Protein AF-A0AA89BCJ1-F1 (afdb_monomer_lite)

pLDDT: mean 75.14, std 12.3, range [51.22, 96.38]

Sequence (76 aa):
METNFLQVSEIFMLKIPIPIVIYLILPKEPELFHPQTQSLWLTVMAHHHLAIAFIFLVADHMYRTNFGIGHNMKDF

Foldseek 3Di:
DPPPDVVVVVVVVVPDPPVVVCVVPDDPDDDQADPPPRDGDPVVVVVVVVVVVVVVVVVVQQDDDPVRDHDDPVVD

InterPro domains:
  IPR001280 Photosys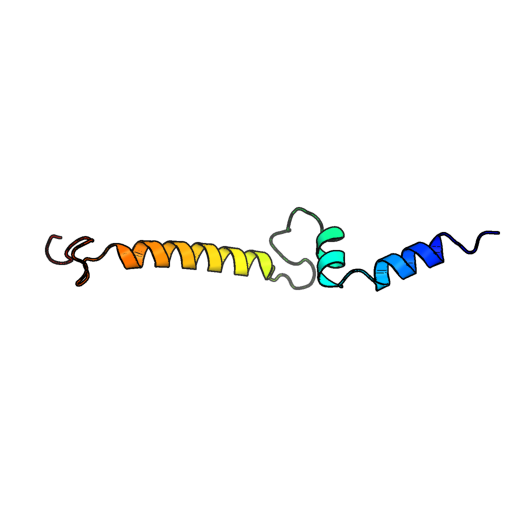tem I PsaA/PsaB [PF00223] (33-75)
  IPR036408 Photosystem I PsaA/PsaB superfamily [G3DSA:1.20.1130.10] (25-76)
  IPR036408 Photosystem I PsaA/PsaB superfamily [SSF81558] (33-75)

Structure (mmCIF, N/CA/C/O backbone):
data_AF-A0AA89BCJ1-F1
#
_entry.id   AF-A0AA89BCJ1-F1
#
loop_
_atom_site.group_PDB
_atom_site.id
_atom_site.type_symbol
_atom_site.label_atom_id
_atom_site.label_alt_id
_atom_site.label_comp_id
_atom_site.label_asym_id
_atom_site.label_entity_id
_atom_site.label_seq_id
_atom_site.pdbx_PDB_ins_code
_atom_site.Cartn_x
_atom_site.Cartn_y
_atom_site.Cartn_z
_atom_site.occupancy
_atom_site.B_iso_or_equiv
_atom_site.auth_seq_id
_atom_site.auth_comp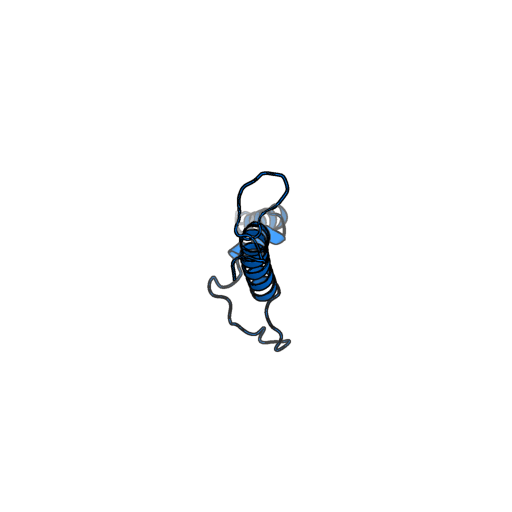_id
_atom_site.auth_asym_id
_atom_site.auth_atom_id
_atom_site.pdbx_PDB_model_num
ATOM 1 N N . MET A 1 1 ? 8.373 5.779 -55.189 1.00 51.22 1 MET A N 1
ATOM 2 C CA . MET A 1 1 ? 7.327 6.392 -54.341 1.00 51.22 1 MET A CA 1
ATOM 3 C C . MET A 1 1 ? 7.190 5.544 -53.075 1.00 51.22 1 MET A C 1
ATOM 5 O O . MET A 1 1 ? 6.169 4.916 -52.871 1.00 51.22 1 MET A O 1
ATOM 9 N N . GLU A 1 2 ? 8.247 5.465 -52.257 1.00 54.44 2 GLU A N 1
ATOM 10 C CA . GLU A 1 2 ? 8.310 4.593 -51.058 1.00 54.44 2 GLU A CA 1
ATOM 11 C C . GLU A 1 2 ? 8.717 5.360 -49.786 1.00 54.44 2 GLU A C 1
ATOM 13 O O . GLU A 1 2 ? 9.042 4.785 -48.755 1.00 54.44 2 GLU A O 1
ATOM 18 N N . THR A 1 3 ? 8.667 6.689 -49.812 1.00 57.41 3 THR A N 1
ATOM 19 C CA . THR A 1 3 ? 9.009 7.537 -48.663 1.00 57.41 3 THR A CA 1
ATOM 20 C C . THR A 1 3 ? 7.796 7.782 -47.764 1.00 57.41 3 THR A C 1
ATOM 22 O O . THR A 1 3 ? 7.454 8.933 -47.536 1.00 57.41 3 THR A O 1
ATOM 25 N N . ASN A 1 4 ? 7.073 6.743 -47.321 1.00 58.25 4 ASN A N 1
ATOM 26 C CA . ASN A 1 4 ? 5.831 6.957 -46.548 1.00 58.25 4 ASN A CA 1
ATOM 27 C C . ASN A 1 4 ? 5.477 5.895 -45.496 1.00 58.25 4 ASN A C 1
ATOM 29 O O . ASN A 1 4 ? 4.476 6.075 -44.817 1.00 58.25 4 ASN A O 1
ATOM 33 N N . PHE A 1 5 ? 6.229 4.806 -45.320 1.00 58.19 5 PHE A N 1
ATOM 34 C CA . PHE A 1 5 ? 5.871 3.822 -44.282 1.00 58.19 5 PHE A CA 1
ATOM 35 C C . PHE A 1 5 ? 6.754 3.951 -43.039 1.00 58.19 5 PHE A C 1
ATOM 37 O O . PHE A 1 5 ? 6.252 4.191 -41.945 1.00 58.19 5 PHE A O 1
ATOM 44 N N . LEU A 1 6 ? 8.077 3.930 -43.227 1.00 59.75 6 LEU A N 1
ATOM 45 C CA . LEU A 1 6 ? 9.047 4.058 -42.133 1.00 59.75 6 LEU A CA 1
ATOM 46 C C . LEU A 1 6 ? 9.001 5.447 -41.478 1.00 59.75 6 LEU A C 1
ATOM 48 O O . LEU A 1 6 ? 8.959 5.568 -40.257 1.00 59.75 6 LEU A O 1
ATOM 52 N N . GLN A 1 7 ? 8.893 6.503 -42.288 1.00 62.28 7 GLN A N 1
ATOM 53 C CA . GLN A 1 7 ? 8.787 7.874 -41.784 1.00 62.28 7 GLN A CA 1
ATOM 54 C C . GLN A 1 7 ? 7.474 8.105 -41.010 1.00 62.28 7 GLN A C 1
ATOM 56 O O . GLN A 1 7 ? 7.451 8.862 -40.044 1.00 62.28 7 GLN A O 1
ATOM 61 N N . VAL A 1 8 ? 6.382 7.427 -41.387 1.00 61.22 8 VAL A N 1
ATOM 62 C CA . VAL A 1 8 ? 5.088 7.542 -40.695 1.00 61.22 8 VAL A CA 1
ATOM 63 C C . VAL A 1 8 ? 5.102 6.773 -39.374 1.00 61.22 8 VAL A C 1
ATOM 65 O O . VAL A 1 8 ? 4.573 7.291 -38.392 1.00 61.22 8 VAL A O 1
ATOM 68 N N . SER A 1 9 ? 5.768 5.612 -39.298 1.00 61.88 9 SER A N 1
ATOM 69 C CA . SER A 1 9 ? 5.962 4.896 -38.027 1.00 61.88 9 SER A CA 1
ATOM 70 C C . SER A 1 9 ? 6.853 5.656 -37.043 1.00 61.88 9 SER A C 1
ATOM 72 O O . SER A 1 9 ? 6.534 5.701 -35.855 1.00 61.88 9 SER A O 1
ATOM 74 N N . GLU A 1 10 ? 7.915 6.319 -37.512 1.00 65.88 10 GLU A N 1
ATOM 75 C CA . GLU A 1 10 ? 8.772 7.126 -36.631 1.00 65.88 10 GLU A CA 1
ATOM 76 C C . GLU A 1 10 ? 8.045 8.363 -36.091 1.00 65.88 10 GLU A C 1
ATOM 78 O O . GLU A 1 10 ? 8.124 8.663 -34.900 1.00 65.88 10 GLU A O 1
ATOM 83 N N . ILE A 1 11 ? 7.244 9.037 -36.925 1.00 60.91 11 ILE A N 1
ATOM 84 C CA . ILE A 1 11 ? 6.414 10.175 -36.497 1.00 60.91 11 ILE A CA 1
ATOM 85 C C . ILE A 1 11 ? 5.326 9.739 -35.498 1.00 60.91 11 ILE A C 1
ATOM 87 O O . ILE A 1 11 ? 4.965 10.520 -34.614 1.00 60.91 11 ILE A O 1
ATOM 91 N N . PHE A 1 12 ? 4.795 8.518 -35.621 1.00 61.47 12 PHE A N 1
ATOM 92 C CA . PHE A 1 12 ? 3.799 7.973 -34.692 1.00 61.47 12 PHE A CA 1
ATOM 93 C C . PHE A 1 12 ? 4.412 7.667 -33.319 1.00 61.47 12 PHE A C 1
ATOM 95 O O . PHE A 1 12 ? 3.814 7.993 -32.295 1.00 61.47 12 PHE A O 1
ATOM 102 N N . MET A 1 13 ? 5.634 7.126 -33.295 1.00 62.28 13 MET A N 1
ATOM 103 C CA . MET A 1 13 ? 6.381 6.862 -32.059 1.00 62.28 13 MET A CA 1
ATOM 104 C C . MET A 1 13 ? 6.817 8.150 -31.344 1.00 62.28 13 MET A C 1
ATOM 106 O O . MET A 1 13 ? 6.845 8.181 -30.117 1.00 62.28 13 MET A O 1
ATOM 110 N N . LEU A 1 14 ? 7.088 9.236 -32.081 1.00 67.38 14 LEU A N 1
ATOM 111 C CA . LEU A 1 14 ? 7.522 10.519 -31.505 1.00 67.38 14 LEU A CA 1
ATOM 112 C C . LEU A 1 14 ? 6.390 11.344 -30.854 1.00 67.38 14 LEU A C 1
ATOM 114 O O . LEU A 1 14 ? 6.663 12.268 -30.090 1.00 67.38 14 LEU A O 1
ATOM 118 N N . LYS A 1 15 ? 5.122 11.062 -31.187 1.00 71.38 15 LYS A N 1
ATOM 119 C CA . LYS A 1 15 ? 3.944 11.848 -30.754 1.00 71.38 15 LYS A CA 1
ATOM 120 C C . LYS A 1 15 ? 3.176 11.231 -29.589 1.00 71.38 15 LYS A C 1
ATOM 122 O O . LYS A 1 15 ? 2.354 11.910 -28.976 1.00 71.38 15 LYS A O 1
ATOM 127 N N . ILE A 1 16 ? 3.419 9.960 -29.289 1.00 68.44 16 ILE A N 1
ATOM 128 C CA . ILE A 1 16 ? 2.812 9.275 -28.150 1.00 68.44 16 ILE A CA 1
ATOM 129 C C . ILE A 1 16 ? 3.719 9.520 -26.937 1.00 68.44 16 ILE A C 1
ATOM 131 O O . ILE A 1 16 ? 4.931 9.326 -27.037 1.00 68.44 16 ILE A O 1
ATOM 135 N N . PRO A 1 17 ? 3.184 9.957 -25.783 1.00 75.00 17 PRO A N 1
ATOM 136 C CA . PRO A 1 17 ? 4.007 10.171 -24.602 1.00 75.00 17 PRO A CA 1
ATOM 137 C C . PRO A 1 17 ? 4.691 8.854 -24.208 1.00 75.00 17 PRO A C 1
ATOM 139 O O . PRO A 1 17 ? 4.047 7.806 -24.139 1.00 75.00 17 PRO A O 1
ATOM 142 N N . ILE A 1 18 ? 5.995 8.930 -23.922 1.00 72.19 18 ILE A N 1
ATOM 143 C CA . ILE A 1 18 ? 6.882 7.801 -23.579 1.00 72.19 18 ILE A CA 1
ATOM 144 C C . ILE A 1 18 ? 6.251 6.810 -22.573 1.00 72.19 18 ILE A C 1
ATOM 146 O O . ILE A 1 18 ? 6.372 5.606 -22.799 1.00 72.19 18 ILE A O 1
ATOM 150 N N . PRO A 1 19 ? 5.505 7.244 -21.530 1.00 69.38 19 PRO A N 1
ATOM 151 C CA . PRO A 1 19 ? 4.790 6.322 -20.649 1.00 69.38 19 PRO A CA 1
ATOM 152 C C . PRO A 1 19 ? 3.835 5.374 -21.387 1.00 69.38 19 PRO A C 1
ATOM 154 O O . PRO A 1 19 ? 3.823 4.182 -21.105 1.00 69.38 19 PRO A O 1
ATOM 157 N N . ILE A 1 20 ? 3.056 5.875 -22.350 1.00 71.38 20 ILE A N 1
ATOM 158 C CA . ILE A 1 20 ? 2.050 5.088 -23.081 1.00 71.38 20 ILE A CA 1
ATOM 159 C C . ILE A 1 20 ? 2.725 4.088 -24.023 1.00 71.38 20 ILE A C 1
ATOM 161 O O . ILE A 1 20 ? 2.287 2.944 -24.113 1.00 71.38 20 ILE A O 1
ATOM 165 N N . VAL A 1 21 ? 3.820 4.486 -24.675 1.00 69.69 21 VAL A N 1
ATOM 166 C CA . VAL A 1 21 ? 4.617 3.586 -25.525 1.00 69.69 21 VAL A CA 1
ATOM 167 C C . VAL A 1 21 ? 5.169 2.417 -24.702 1.00 69.69 21 VAL A C 1
ATOM 169 O O . VAL A 1 21 ? 5.100 1.269 -25.135 1.00 69.69 21 VAL A O 1
ATOM 172 N N . ILE A 1 22 ? 5.630 2.688 -23.478 1.00 66.12 22 ILE A N 1
ATOM 173 C CA . ILE A 1 22 ? 6.128 1.664 -22.552 1.00 66.12 22 ILE A CA 1
ATOM 174 C C . ILE A 1 22 ? 5.008 0.692 -22.144 1.00 66.12 22 ILE A C 1
ATOM 176 O O . ILE A 1 22 ? 5.211 -0.516 -22.207 1.00 66.12 22 ILE A O 1
ATOM 180 N N . TYR A 1 23 ? 3.805 1.171 -21.811 1.00 68.12 23 TYR A N 1
ATOM 181 C CA . TYR A 1 23 ? 2.677 0.289 -21.464 1.00 68.12 23 TYR A CA 1
ATOM 182 C C . TYR A 1 23 ? 2.200 -0.608 -22.615 1.00 68.12 23 TYR A C 1
ATOM 184 O O . TYR A 1 23 ? 1.669 -1.687 -22.359 1.00 68.12 23 TYR A O 1
ATOM 192 N N . LEU A 1 24 ? 2.356 -0.171 -23.867 1.00 70.94 24 LEU A N 1
ATOM 193 C CA . LEU A 1 24 ? 1.932 -0.938 -25.043 1.00 70.94 24 LEU A CA 1
ATOM 194 C C . LEU A 1 24 ? 2.968 -1.975 -25.498 1.00 70.94 24 LEU A C 1
ATOM 196 O O . LEU A 1 24 ? 2.590 -2.960 -26.128 1.00 70.94 24 LEU A O 1
ATOM 200 N N . ILE A 1 25 ? 4.253 -1.753 -25.203 1.00 68.75 25 ILE A N 1
ATOM 201 C CA . ILE A 1 25 ? 5.363 -2.623 -25.627 1.00 68.75 25 ILE A CA 1
ATOM 202 C C . ILE A 1 25 ? 5.779 -3.601 -24.517 1.00 68.75 25 ILE A C 1
ATOM 204 O O . ILE A 1 25 ? 6.328 -4.663 -24.817 1.00 68.75 25 ILE A O 1
ATOM 208 N N . LEU A 1 26 ? 5.521 -3.283 -23.243 1.00 67.00 26 LEU A N 1
ATOM 209 C CA . LEU A 1 26 ? 5.861 -4.183 -22.142 1.00 67.00 26 LEU A CA 1
ATOM 210 C C . LEU A 1 26 ? 5.020 -5.473 -22.178 1.00 67.00 26 LEU A C 1
ATOM 212 O O . LEU A 1 26 ? 3.811 -5.418 -22.427 1.00 67.00 26 LEU A O 1
ATOM 216 N N . PRO A 1 27 ? 5.638 -6.639 -21.902 1.00 59.66 27 PRO A N 1
ATOM 217 C CA . PRO A 1 27 ? 4.921 -7.902 -21.793 1.00 59.66 27 PRO A CA 1
ATOM 218 C C . PRO A 1 27 ? 3.810 -7.775 -20.745 1.00 59.66 27 PRO A C 1
ATOM 220 O O . PRO A 1 27 ? 4.024 -7.279 -19.640 1.00 59.66 27 PRO A O 1
ATOM 223 N N . LYS A 1 28 ? 2.602 -8.206 -21.125 1.00 61.91 28 LYS A N 1
ATOM 224 C CA . LYS A 1 28 ? 1.359 -8.048 -20.350 1.00 61.91 28 LYS A CA 1
ATOM 225 C C . LYS A 1 28 ? 1.392 -8.763 -18.988 1.00 61.91 28 LYS A C 1
ATOM 227 O O . LYS A 1 28 ? 0.607 -8.425 -18.111 1.00 61.91 28 LYS A O 1
ATOM 232 N N . GLU A 1 29 ? 2.309 -9.713 -18.825 1.00 62.31 29 GLU A N 1
ATOM 233 C CA . GLU A 1 29 ? 2.515 -10.497 -17.612 1.00 62.31 29 GLU A CA 1
ATOM 234 C C . GLU A 1 29 ? 3.848 -10.077 -16.970 1.00 62.31 29 GLU A C 1
ATOM 236 O O . GLU A 1 29 ? 4.909 -10.330 -17.552 1.00 62.31 29 GLU A O 1
ATOM 241 N N . PRO A 1 30 ? 3.838 -9.403 -15.807 1.00 63.41 30 PRO A N 1
ATOM 242 C CA . PRO A 1 30 ? 5.071 -9.012 -15.146 1.00 63.41 30 PRO A CA 1
ATOM 243 C C . PRO A 1 30 ? 5.750 -10.253 -14.559 1.00 63.41 30 PRO A C 1
ATOM 245 O O . PRO A 1 30 ? 5.257 -10.859 -13.607 1.00 63.41 30 PRO A O 1
ATOM 248 N N . GLU A 1 31 ? 6.913 -10.620 -15.092 1.00 64.56 31 GLU A N 1
ATOM 249 C CA . GLU A 1 31 ? 7.833 -11.515 -14.390 1.00 64.56 31 GLU A CA 1
ATOM 250 C C . GLU A 1 31 ? 8.159 -10.900 -13.020 1.00 64.56 31 GLU A C 1
ATOM 252 O O . GLU A 1 31 ? 8.459 -9.714 -12.936 1.00 64.56 31 GLU A O 1
ATOM 257 N N . LEU A 1 32 ? 8.084 -11.669 -11.927 1.00 61.72 32 LEU A N 1
ATOM 258 C CA . LEU A 1 32 ? 8.202 -11.141 -10.555 1.00 61.72 32 LEU A CA 1
ATOM 259 C C . LEU A 1 32 ? 9.532 -10.404 -10.291 1.00 61.72 32 LEU A C 1
ATOM 261 O O . LEU A 1 32 ? 9.590 -9.501 -9.453 1.00 61.72 32 LEU A O 1
ATOM 265 N N . PHE A 1 33 ? 10.583 -10.763 -11.028 1.00 60.72 33 PHE A N 1
ATOM 266 C CA . PHE A 1 33 ? 11.919 -10.201 -10.898 1.00 60.72 33 PHE A CA 1
ATOM 267 C C . PHE A 1 33 ? 12.382 -9.594 -12.215 1.00 60.72 33 PHE A C 1
ATOM 269 O O . PHE A 1 33 ? 12.220 -10.182 -13.280 1.00 60.72 33 PHE A O 1
ATOM 276 N N . HIS A 1 34 ? 13.005 -8.423 -12.129 1.00 67.06 34 HIS A N 1
ATOM 277 C CA . HIS A 1 34 ? 13.641 -7.800 -13.276 1.00 67.06 34 HIS A CA 1
ATOM 278 C C . HIS A 1 34 ? 14.891 -8.611 -13.676 1.00 67.06 34 HIS A C 1
ATOM 280 O O . HIS A 1 34 ? 15.805 -8.744 -12.855 1.00 67.06 34 HIS A O 1
ATOM 286 N N . PRO A 1 35 ? 14.995 -9.126 -14.915 1.00 64.81 35 PRO A N 1
ATOM 287 C CA . PRO A 1 35 ? 16.043 -10.079 -15.301 1.00 64.81 35 PRO A CA 1
ATOM 288 C C . PRO A 1 35 ? 17.464 -9.497 -15.236 1.00 64.81 35 PRO A C 1
ATOM 290 O O . PRO A 1 35 ? 18.431 -10.240 -15.101 1.00 64.81 35 PRO A O 1
ATOM 293 N N . GLN A 1 36 ? 17.603 -8.169 -15.288 1.00 71.00 36 GLN A N 1
ATOM 294 C CA . GLN A 1 36 ? 18.902 -7.491 -15.314 1.00 71.00 36 GLN A CA 1
ATOM 295 C C . GLN A 1 36 ? 19.348 -6.943 -13.950 1.00 71.00 36 GLN A C 1
ATOM 297 O O . GLN A 1 36 ? 20.540 -6.772 -13.720 1.00 71.00 36 GLN A O 1
ATOM 302 N N . THR A 1 37 ? 18.411 -6.662 -13.041 1.00 74.94 37 THR A N 1
ATOM 303 C CA . THR A 1 37 ? 18.714 -6.083 -11.714 1.00 74.94 37 THR A CA 1
ATOM 304 C C . THR A 1 37 ? 18.353 -7.021 -10.569 1.00 74.94 37 THR A C 1
ATOM 306 O O . THR A 1 37 ? 18.648 -6.704 -9.421 1.00 74.94 37 THR A O 1
ATOM 309 N N . GLN A 1 38 ? 17.697 -8.151 -10.867 1.00 69.56 38 GLN A N 1
ATOM 310 C CA . GLN A 1 38 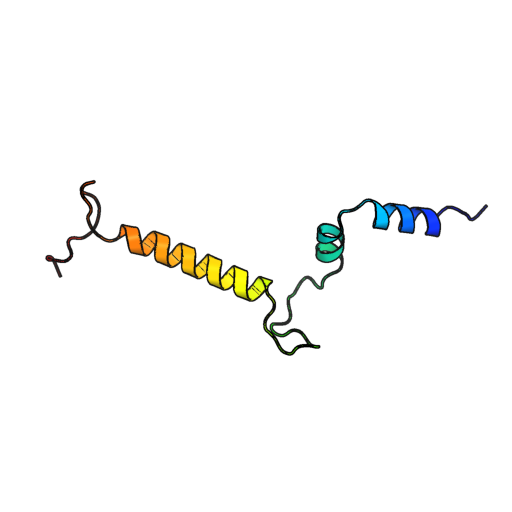? 17.174 -9.121 -9.899 1.00 69.56 38 GLN A CA 1
ATOM 311 C C . GLN A 1 38 ? 16.325 -8.481 -8.786 1.00 69.56 38 GLN A C 1
ATOM 313 O O . GLN A 1 38 ? 16.159 -9.042 -7.707 1.00 69.56 38 GLN A O 1
ATOM 318 N N . SER A 1 39 ? 15.769 -7.295 -9.045 1.00 70.25 39 SER A N 1
ATOM 319 C CA . SER A 1 39 ? 14.935 -6.545 -8.112 1.00 70.25 39 SER A CA 1
ATOM 320 C C . SER A 1 39 ? 13.460 -6.728 -8.451 1.00 70.25 39 SER A C 1
ATOM 322 O O . SER A 1 39 ? 13.110 -6.943 -9.615 1.00 70.25 39 SER A O 1
ATOM 324 N N . LEU A 1 40 ? 12.583 -6.591 -7.453 1.00 77.44 40 LEU A N 1
ATOM 325 C CA . LEU A 1 40 ? 11.144 -6.514 -7.703 1.00 77.44 40 LEU A CA 1
ATOM 326 C C . LEU A 1 40 ? 10.825 -5.312 -8.599 1.00 77.44 40 LEU A C 1
ATOM 328 O O . LEU A 1 40 ? 11.426 -4.241 -8.466 1.00 77.44 40 LEU A O 1
ATOM 332 N N . TRP A 1 41 ? 9.833 -5.467 -9.472 1.00 79.19 41 TRP A N 1
ATOM 333 C CA . TRP A 1 41 ? 9.309 -4.338 -10.232 1.00 79.19 41 TRP A CA 1
ATOM 334 C C . TRP A 1 41 ? 8.648 -3.314 -9.308 1.00 79.19 41 TRP A C 1
ATOM 336 O O . TRP A 1 41 ? 7.892 -3.660 -8.396 1.00 79.19 41 TRP A O 1
ATOM 346 N N . LEU A 1 42 ? 8.869 -2.030 -9.605 1.00 79.31 42 LEU A N 1
ATOM 347 C CA . LEU A 1 42 ? 8.220 -0.916 -8.905 1.00 79.31 42 LEU A CA 1
ATOM 348 C C . LEU A 1 42 ? 6.689 -1.025 -8.946 1.00 79.31 42 LEU A C 1
ATOM 350 O O . LEU A 1 42 ? 6.029 -0.637 -7.988 1.00 79.31 42 LEU A O 1
ATOM 354 N N . THR A 1 43 ? 6.123 -1.595 -10.013 1.00 79.69 43 THR A N 1
ATOM 355 C CA . THR A 1 43 ? 4.679 -1.834 -10.160 1.00 79.69 43 THR A CA 1
ATOM 356 C C . THR A 1 43 ? 4.151 -2.847 -9.143 1.00 79.69 43 THR A C 1
ATOM 358 O O . THR A 1 43 ? 3.109 -2.607 -8.534 1.00 79.69 43 THR A O 1
ATOM 361 N N . VAL A 1 44 ? 4.890 -3.934 -8.894 1.00 82.94 44 VAL A N 1
ATOM 362 C CA . VAL A 1 44 ? 4.545 -4.946 -7.881 1.00 82.94 44 VAL A CA 1
ATOM 363 C C . VAL A 1 44 ? 4.652 -4.350 -6.476 1.00 82.94 44 VAL A C 1
ATOM 365 O O . VAL A 1 44 ? 3.746 -4.530 -5.661 1.00 82.94 44 VAL A O 1
ATOM 368 N N . MET A 1 45 ? 5.702 -3.565 -6.202 1.00 86.50 45 MET A N 1
ATOM 369 C CA . MET A 1 45 ? 5.826 -2.864 -4.918 1.00 86.50 45 MET A CA 1
ATOM 370 C C . MET A 1 45 ? 4.707 -1.836 -4.710 1.00 86.50 45 MET A C 1
ATOM 372 O O . MET A 1 45 ? 4.116 -1.799 -3.632 1.00 86.50 45 MET A O 1
ATOM 376 N N . ALA A 1 46 ? 4.368 -1.039 -5.727 1.00 90.31 46 ALA A N 1
ATOM 377 C CA . 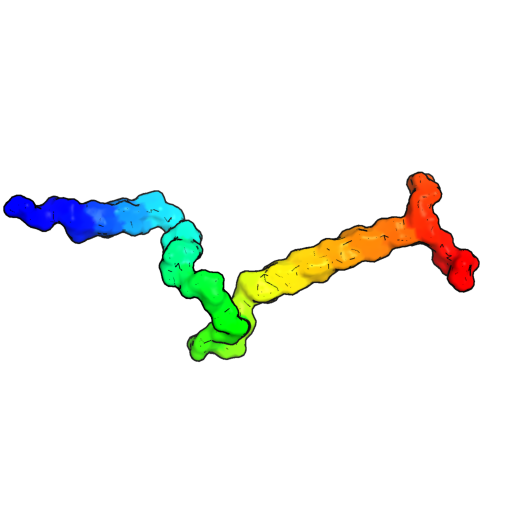ALA A 1 46 ? 3.286 -0.059 -5.651 1.00 90.31 46 ALA A CA 1
ATOM 378 C C . ALA A 1 46 ? 1.922 -0.724 -5.408 1.00 90.31 46 ALA A C 1
ATOM 380 O O . ALA A 1 46 ? 1.144 -0.244 -4.585 1.00 90.31 46 ALA A O 1
ATOM 381 N N . HIS A 1 47 ? 1.649 -1.857 -6.061 1.00 88.94 47 HIS A N 1
ATOM 382 C CA . HIS A 1 47 ? 0.409 -2.604 -5.852 1.00 88.94 47 HIS A CA 1
ATOM 383 C C . HIS A 1 47 ? 0.304 -3.158 -4.425 1.00 88.94 47 HIS A C 1
ATOM 385 O O . HIS A 1 47 ? -0.748 -3.059 -3.797 1.00 88.94 47 HIS A O 1
ATOM 391 N N . HIS A 1 48 ? 1.408 -3.671 -3.876 1.00 90.88 48 HIS A N 1
ATOM 392 C CA . HIS A 1 48 ? 1.454 -4.132 -2.491 1.00 90.88 48 HIS A CA 1
ATOM 393 C C . HIS A 1 48 ? 1.201 -2.994 -1.490 1.00 90.88 48 HIS A C 1
ATOM 395 O O . HIS A 1 48 ? 0.396 -3.149 -0.574 1.00 90.88 48 HIS A O 1
ATOM 401 N N . HIS A 1 49 ? 1.818 -1.827 -1.698 1.00 94.50 49 HIS A N 1
ATOM 402 C CA . HIS A 1 49 ? 1.580 -0.656 -0.849 1.00 94.50 49 HIS A CA 1
ATOM 403 C C . HIS A 1 49 ? 0.134 -0.162 -0.949 1.00 94.50 49 HIS A C 1
ATOM 405 O O . HIS A 1 49 ? -0.454 0.193 0.070 1.00 94.50 49 HIS A O 1
ATOM 411 N N . LEU A 1 50 ? -0.466 -0.189 -2.144 1.00 94.75 50 LEU A N 1
ATOM 412 C CA . LEU A 1 50 ? -1.878 0.147 -2.328 1.00 94.75 50 LEU A CA 1
ATOM 413 C C . LEU A 1 50 ? -2.794 -0.827 -1.573 1.00 94.75 50 LEU A C 1
ATOM 415 O O . LEU A 1 50 ? -3.717 -0.389 -0.889 1.00 94.75 50 LEU A O 1
ATOM 419 N N . ALA A 1 51 ? -2.521 -2.132 -1.653 1.00 95.19 51 ALA A N 1
ATOM 420 C CA . ALA A 1 51 ? -3.271 -3.144 -0.913 1.00 95.19 51 ALA A CA 1
ATOM 421 C C . ALA A 1 51 ? -3.163 -2.930 0.607 1.00 95.19 51 ALA A C 1
ATOM 423 O O . ALA A 1 51 ? -4.174 -2.950 1.309 1.00 95.19 51 ALA A O 1
ATOM 424 N N . ILE A 1 52 ? -1.955 -2.647 1.107 1.00 96.19 52 ILE A N 1
ATOM 425 C CA . ILE A 1 52 ? -1.717 -2.329 2.520 1.00 96.19 52 ILE A CA 1
ATOM 426 C C . ILE A 1 52 ? -2.479 -1.067 2.938 1.00 96.19 52 ILE A C 1
ATOM 428 O O . ILE A 1 52 ? -3.162 -1.082 3.961 1.00 96.19 52 ILE A O 1
ATOM 432 N N . ALA A 1 53 ? -2.407 0.007 2.149 1.00 96.38 53 ALA A N 1
ATOM 433 C CA . ALA A 1 53 ? -3.100 1.258 2.446 1.00 96.38 53 ALA A CA 1
ATOM 434 C C . ALA A 1 53 ? -4.611 1.044 2.603 1.00 96.38 53 ALA A C 1
ATOM 436 O O . ALA A 1 53 ? -5.222 1.607 3.507 1.00 96.38 53 ALA A O 1
ATOM 437 N N . PHE A 1 54 ? -5.204 0.183 1.774 1.00 96.06 54 PHE A N 1
ATOM 438 C CA . PHE A 1 54 ? -6.628 -0.132 1.849 1.00 96.06 54 PHE A CA 1
ATOM 439 C C . PHE A 1 54 ? -6.997 -0.922 3.113 1.00 96.06 54 PHE A C 1
ATOM 441 O O . PHE A 1 54 ? -8.011 -0.634 3.747 1.00 96.06 54 PHE A O 1
ATOM 448 N N . ILE A 1 55 ? -6.159 -1.883 3.513 1.00 95.38 55 ILE A N 1
ATOM 449 C CA . ILE A 1 55 ? -6.349 -2.643 4.757 1.00 95.38 55 ILE A CA 1
ATOM 450 C C . ILE A 1 55 ? -6.297 -1.702 5.963 1.00 95.38 55 ILE A C 1
ATOM 452 O O . ILE A 1 55 ? -7.191 -1.743 6.808 1.00 95.38 55 ILE A O 1
ATOM 456 N N . PHE A 1 56 ? -5.288 -0.829 6.028 1.00 93.69 56 PHE A N 1
ATOM 457 C CA . PHE A 1 56 ? -5.158 0.134 7.121 1.00 93.69 56 PHE A CA 1
ATOM 458 C C . PHE A 1 56 ? -6.291 1.152 7.140 1.00 93.69 56 PHE A C 1
ATOM 460 O O . PHE A 1 56 ? -6.781 1.471 8.218 1.00 93.69 56 PHE A O 1
ATOM 467 N N . LEU A 1 57 ? -6.753 1.606 5.973 1.00 93.06 57 LEU A N 1
ATOM 468 C CA . LEU A 1 57 ? -7.905 2.495 5.879 1.00 93.06 57 LEU A CA 1
ATOM 469 C C . LEU A 1 57 ? -9.130 1.862 6.547 1.00 93.06 57 LEU A C 1
ATOM 471 O O . LEU A 1 57 ? -9.760 2.496 7.380 1.00 93.06 57 LEU A O 1
ATOM 475 N N . VAL A 1 58 ? -9.462 0.610 6.230 1.00 91.00 58 VAL A N 1
ATOM 476 C CA . VAL A 1 58 ? -10.636 -0.053 6.822 1.00 91.00 58 VAL A CA 1
ATOM 477 C C . VAL A 1 58 ? -10.423 -0.355 8.309 1.00 91.00 58 VAL A C 1
ATOM 479 O O . VAL A 1 58 ? -11.333 -0.139 9.108 1.00 91.00 58 VAL A O 1
ATOM 482 N N . ALA A 1 59 ? -9.229 -0.814 8.691 1.00 88.62 59 ALA A N 1
ATOM 483 C CA . ALA A 1 59 ? -8.896 -1.131 10.080 1.00 88.62 59 ALA A CA 1
ATOM 484 C C . ALA A 1 59 ? -8.962 0.096 11.007 1.00 88.62 59 ALA A C 1
ATOM 486 O O . ALA A 1 59 ? -9.435 -0.016 12.137 1.00 88.62 59 ALA A O 1
ATOM 487 N N . ASP A 1 60 ? -8.548 1.269 10.524 1.00 88.38 60 ASP A N 1
ATOM 488 C CA . ASP A 1 60 ? -8.607 2.532 11.271 1.00 88.38 60 ASP A CA 1
ATOM 489 C C . ASP A 1 60 ? -10.045 2.900 11.680 1.00 88.38 60 ASP A C 1
ATOM 491 O O . ASP A 1 60 ? -10.291 3.414 12.770 1.00 88.38 60 ASP A O 1
ATOM 495 N N . HIS A 1 61 ? -11.028 2.524 10.861 1.00 89.31 61 HIS A N 1
ATOM 496 C CA . HIS A 1 61 ? -12.440 2.816 11.112 1.00 89.31 61 HIS A CA 1
ATOM 497 C C . HIS A 1 61 ? -13.128 1.803 12.042 1.00 89.31 61 HIS A C 1
ATOM 499 O O . HIS A 1 61 ? -14.317 1.947 12.334 1.00 89.31 61 HIS A O 1
ATOM 505 N N 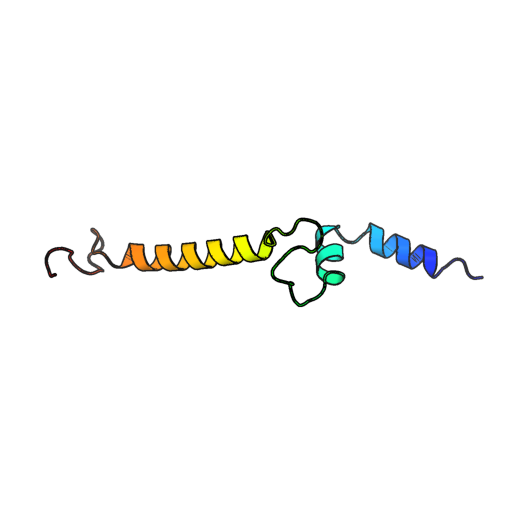. MET A 1 62 ? -12.427 0.769 12.517 1.00 86.75 62 MET A N 1
ATOM 506 C CA . MET A 1 62 ? -13.032 -0.249 13.386 1.00 86.75 62 MET A CA 1
ATOM 507 C C . MET A 1 62 ? -13.324 0.272 14.799 1.00 86.75 62 MET A C 1
ATOM 509 O O . MET A 1 62 ? -14.239 -0.231 15.457 1.00 86.75 62 MET A O 1
ATOM 513 N N . TYR A 1 63 ? -12.578 1.270 15.278 1.00 86.12 63 TYR A N 1
ATOM 514 C CA . TYR A 1 63 ? -12.692 1.759 16.650 1.00 86.12 63 TYR A CA 1
ATOM 515 C C . TYR A 1 63 ? -13.638 2.945 16.777 1.00 86.12 63 TYR A C 1
ATOM 517 O O . TYR A 1 63 ? -13.676 3.849 15.942 1.00 86.12 63 TYR A O 1
ATOM 525 N N . ARG A 1 64 ? -14.404 2.947 17.871 1.00 83.94 64 ARG A N 1
ATOM 526 C CA . ARG A 1 64 ? -15.396 3.985 18.131 1.00 83.94 64 ARG A CA 1
ATOM 527 C C . ARG A 1 64 ? -14.733 5.333 18.392 1.00 83.94 64 ARG A C 1
ATOM 529 O O . ARG A 1 64 ? -14.007 5.499 19.369 1.00 83.94 64 ARG A O 1
ATOM 536 N N . THR A 1 65 ? -15.047 6.308 17.549 1.00 83.19 65 THR A N 1
ATOM 537 C CA . THR A 1 65 ? -14.663 7.718 17.721 1.00 83.19 65 THR A CA 1
ATOM 538 C C . THR A 1 65 ? -15.859 8.550 18.206 1.00 83.19 65 THR A C 1
ATOM 540 O O . THR A 1 65 ? -16.956 8.026 18.426 1.00 83.19 65 THR A O 1
ATOM 543 N N . ASN A 1 66 ? -15.685 9.870 18.349 1.00 80.69 66 ASN A N 1
ATOM 544 C CA . ASN A 1 66 ? -16.747 10.802 18.765 1.00 80.69 66 ASN A CA 1
ATOM 545 C C . ASN A 1 66 ? -17.987 10.802 17.848 1.00 80.69 66 ASN A C 1
ATOM 547 O O . ASN A 1 66 ? -19.025 11.333 18.234 1.00 80.69 66 ASN A O 1
ATOM 551 N N . PHE A 1 67 ? -17.907 10.187 16.665 1.00 81.38 67 PHE A N 1
ATOM 552 C CA . PHE A 1 67 ? -19.029 10.010 15.740 1.00 81.38 67 PHE A CA 1
ATOM 553 C C . PHE A 1 67 ? -19.971 8.857 16.127 1.00 81.38 67 PHE A C 1
ATOM 555 O O . PHE A 1 67 ? -20.974 8.625 15.458 1.00 81.38 67 PHE A O 1
ATOM 562 N N . GLY A 1 68 ? -19.680 8.131 17.211 1.00 78.06 68 GLY A N 1
ATOM 563 C CA . GLY A 1 68 ? -20.589 7.147 17.801 1.00 78.06 68 GLY A CA 1
ATOM 564 C C . GLY A 1 68 ? -20.643 5.787 17.095 1.00 78.06 68 GLY A C 1
ATOM 565 O O . GLY A 1 68 ? -21.292 4.891 17.636 1.00 78.06 68 GLY A O 1
ATOM 566 N N . ILE A 1 69 ? -19.935 5.611 15.973 1.00 80.38 69 ILE A N 1
ATOM 567 C CA . ILE A 1 69 ? -19.839 4.383 15.161 1.00 80.38 69 ILE A CA 1
ATOM 568 C C . ILE A 1 69 ? -18.489 3.696 15.428 1.00 80.38 69 ILE A C 1
ATOM 570 O O . ILE A 1 69 ? -17.478 4.388 15.507 1.00 80.38 69 ILE A O 1
ATOM 574 N N . GLY A 1 70 ? -18.475 2.363 15.565 1.00 83.81 70 GLY A N 1
ATOM 575 C CA . GLY A 1 70 ? -17.275 1.541 15.807 1.00 83.81 70 GLY A CA 1
ATOM 576 C C . GLY A 1 70 ? -17.338 0.742 17.118 1.00 83.81 70 GLY A C 1
ATOM 577 O O . GLY A 1 70 ? -18.250 0.935 17.925 1.00 83.81 70 GLY A O 1
ATOM 578 N N . HIS A 1 71 ? -16.375 -0.157 17.339 1.00 86.25 71 HIS A N 1
ATOM 579 C CA . HIS A 1 71 ? -16.281 -0.981 18.552 1.00 86.25 71 HIS A CA 1
ATOM 580 C C . HIS A 1 71 ? -15.555 -0.233 19.678 1.00 86.25 71 HIS A C 1
ATOM 582 O O . HIS A 1 71 ? -14.574 0.479 19.438 1.00 86.25 71 HIS A O 1
ATOM 588 N N . ASN A 1 72 ? -16.016 -0.387 20.922 1.00 82.12 72 ASN A N 1
ATOM 589 C CA . ASN A 1 72 ? -15.302 0.137 22.083 1.00 82.12 72 ASN A CA 1
ATOM 590 C C . ASN A 1 72 ? -14.141 -0.803 22.425 1.00 82.12 72 ASN A C 1
ATOM 592 O O . ASN A 1 72 ? -14.324 -2.014 22.512 1.00 82.12 72 ASN A O 1
ATOM 596 N N . MET A 1 73 ? -12.950 -0.252 22.642 1.00 80.38 73 MET A N 1
ATOM 597 C CA . MET A 1 73 ? -11.777 -1.034 23.053 1.00 80.38 73 MET A CA 1
ATOM 598 C C . MET A 1 73 ? -11.948 -1.678 24.438 1.00 80.38 73 MET A C 1
ATOM 600 O O . MET A 1 73 ? -11.251 -2.633 24.748 1.00 80.38 73 MET A O 1
ATOM 604 N N . LYS A 1 74 ? -12.853 -1.151 25.275 1.00 80.56 74 LYS A N 1
ATOM 605 C CA . LYS A 1 74 ? -13.131 -1.654 26.631 1.00 80.56 74 LYS A CA 1
ATOM 606 C C . LYS A 1 74 ? -14.142 -2.802 26.676 1.00 80.56 74 LYS A C 1
ATOM 608 O O . LYS A 1 74 ? -14.308 -3.387 27.736 1.00 80.56 74 LYS A O 1
ATOM 613 N N . ASP A 1 75 ? -14.805 -3.089 25.557 1.00 74.81 75 ASP A N 1
ATOM 614 C CA . ASP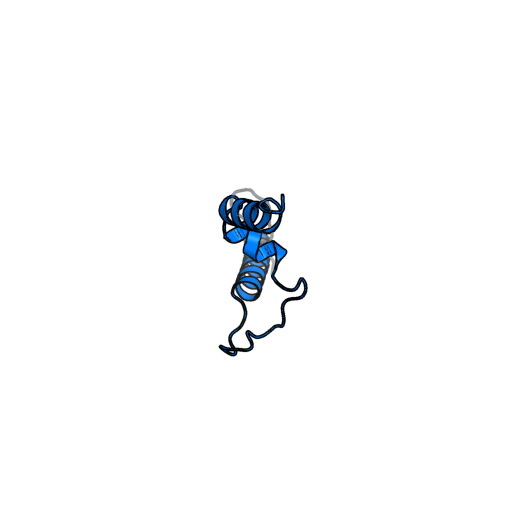 A 1 75 ? -15.800 -4.163 25.450 1.00 74.81 75 ASP A CA 1
ATOM 615 C C . ASP A 1 75 ? -15.162 -5.482 24.956 1.00 74.81 75 ASP A C 1
ATOM 617 O O . ASP A 1 75 ? -15.869 -6.366 24.476 1.00 74.81 75 ASP A O 1
ATOM 621 N N . PHE A 1 76 ? -13.828 -5.587 25.032 1.00 61.78 76 PHE A N 1
ATOM 622 C CA . PHE A 1 76 ? -13.038 -6.782 24.721 1.00 61.78 76 PHE A CA 1
ATOM 623 C C . PHE A 1 76 ? -12.699 -7.586 25.978 1.00 61.78 76 PHE A C 1
ATOM 625 O O . PHE A 1 76 ? -12.456 -6.957 27.034 1.00 61.78 76 PHE A O 1
#

Secondary structure (DSSP, 8-state):
--TTSHHHHHHHHHHS-HHHHHHHHS-SS--SB-TTT-PBPHHHHHHHHHHHHHHHHHHHTTB--TTS-SB-GGG-

Organism: NCBI:txid1293975

Radius of gyration: 24.13 Å; chains: 1; bounding box: 40×23×81 Å